Protein AF-A0A2N4Z4W0-F1 (afdb_monomer)

Radius of gyration: 15.5 Å; Cα contacts (8 Å, |Δi|>4): 182; chains: 1; bounding box: 42×31×43 Å

Structure (mmCIF, N/CA/C/O backbone):
data_AF-A0A2N4Z4W0-F1
#
_entry.id   AF-A0A2N4Z4W0-F1
#
loop_
_atom_site.group_PDB
_atom_site.id
_atom_site.type_symbol
_atom_site.label_atom_id
_atom_site.label_alt_id
_atom_site.label_comp_id
_atom_site.label_asym_id
_atom_site.label_entity_id
_atom_site.label_seq_id
_atom_site.pdbx_PDB_ins_code
_atom_site.Cartn_x
_atom_site.Cartn_y
_atom_site.Cartn_z
_atom_site.occupancy
_atom_site.B_iso_or_equiv
_atom_site.auth_seq_id
_atom_site.auth_comp_id
_atom_site.auth_asym_id
_atom_site.auth_atom_id
_atom_site.pdbx_PDB_model_num
ATOM 1 N N . MET A 1 1 ? -13.695 15.955 0.919 1.00 46.97 1 MET A N 1
ATOM 2 C CA . MET A 1 1 ? -13.654 14.915 1.962 1.00 46.97 1 MET A CA 1
ATOM 3 C C . MET A 1 1 ? -12.620 13.913 1.503 1.00 46.97 1 MET A C 1
ATOM 5 O O . MET A 1 1 ? -12.746 13.502 0.352 1.00 46.97 1 MET A O 1
ATOM 9 N N . PRO A 1 2 ? -11.592 13.607 2.308 1.00 62.81 2 PRO A N 1
ATOM 10 C CA . PRO A 1 2 ? -10.636 12.566 1.954 1.00 62.81 2 PRO A CA 1
ATOM 11 C C . PRO A 1 2 ? -11.381 11.246 1.731 1.00 62.81 2 PRO A C 1
ATOM 13 O O . PRO A 1 2 ? -12.414 10.994 2.359 1.00 62.81 2 PRO A O 1
ATOM 16 N N . ASN A 1 3 ? -10.904 10.430 0.793 1.00 79.19 3 ASN A N 1
ATOM 17 C CA . ASN A 1 3 ? -11.534 9.143 0.507 1.00 79.19 3 ASN A CA 1
ATOM 18 C C . ASN A 1 3 ? -11.457 8.247 1.751 1.00 79.19 3 ASN A C 1
ATOM 20 O O . ASN A 1 3 ? -10.366 7.932 2.224 1.00 79.19 3 ASN A O 1
ATOM 24 N N . CYS A 1 4 ? -12.612 7.825 2.268 1.00 92.56 4 CYS A N 1
ATOM 25 C CA . CYS A 1 4 ? -12.670 6.899 3.394 1.00 92.56 4 CYS A CA 1
ATOM 26 C C . CYS A 1 4 ? -12.007 5.567 3.020 1.00 92.56 4 CYS A C 1
ATOM 28 O O . CYS A 1 4 ? -12.359 4.957 2.007 1.00 92.56 4 CYS A O 1
ATOM 30 N N . ILE A 1 5 ? -11.087 5.093 3.861 1.00 96.31 5 ILE A N 1
ATOM 31 C CA . ILE A 1 5 ? -10.428 3.792 3.689 1.00 96.31 5 ILE A CA 1
ATOM 32 C C . ILE A 1 5 ? -11.067 2.724 4.590 1.00 96.31 5 ILE A C 1
ATOM 34 O O . ILE A 1 5 ? -11.502 3.046 5.701 1.00 96.31 5 ILE A O 1
ATOM 38 N N . PRO A 1 6 ? -11.112 1.444 4.182 1.00 97.50 6 PRO A N 1
ATOM 39 C CA . PRO A 1 6 ? -11.533 0.365 5.069 1.00 97.50 6 PRO A CA 1
ATOM 40 C C . PRO A 1 6 ? -10.630 0.279 6.306 1.00 97.50 6 PRO A C 1
ATOM 42 O O . PRO A 1 6 ? -9.405 0.344 6.186 1.00 97.50 6 PRO A O 1
ATOM 45 N N . LEU A 1 7 ? -11.224 0.093 7.487 1.00 97.31 7 LEU A N 1
ATOM 46 C CA . LEU A 1 7 ? -10.498 -0.097 8.745 1.00 97.31 7 LEU A CA 1
ATOM 47 C C . LEU A 1 7 ? -10.610 -1.554 9.202 1.00 97.31 7 LEU A C 1
ATOM 49 O O . LEU A 1 7 ? -11.712 -2.093 9.282 1.00 97.31 7 LEU A O 1
ATOM 53 N N . ASN A 1 8 ? -9.471 -2.177 9.505 1.00 97.31 8 ASN A N 1
ATOM 54 C CA . ASN A 1 8 ? -9.346 -3.590 9.873 1.00 97.31 8 ASN A CA 1
ATOM 55 C C . ASN A 1 8 ? -10.087 -4.546 8.918 1.00 97.31 8 ASN A C 1
ATOM 57 O O . ASN A 1 8 ? -10.850 -5.399 9.383 1.00 97.31 8 ASN A O 1
ATOM 61 N N . PRO A 1 9 ? -9.917 -4.423 7.587 1.00 97.31 9 PRO A N 1
ATOM 62 C CA . PRO A 1 9 ? -10.601 -5.324 6.676 1.00 97.31 9 PRO A CA 1
ATOM 63 C C . PRO A 1 9 ? -10.064 -6.755 6.825 1.00 97.31 9 PRO A C 1
ATOM 65 O O . PRO A 1 9 ? -8.897 -6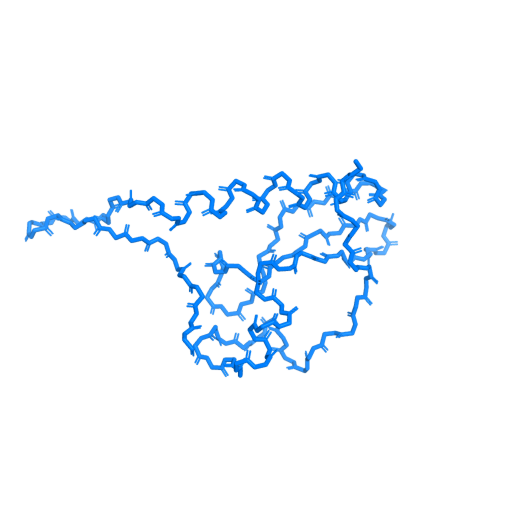.977 7.155 1.00 97.31 9 PRO A O 1
ATOM 68 N N . VAL A 1 10 ? -10.910 -7.746 6.538 1.00 96.81 10 VAL A N 1
ATOM 69 C CA . VAL A 1 10 ? -10.486 -9.150 6.513 1.00 96.81 10 VAL A CA 1
ATOM 70 C C . VAL A 1 10 ? -9.606 -9.377 5.287 1.00 96.81 10 VAL A C 1
ATOM 72 O O . VAL A 1 10 ? -10.084 -9.364 4.152 1.00 96.81 10 VAL A O 1
ATOM 75 N N . LEU A 1 11 ? -8.311 -9.579 5.518 1.00 95.56 11 LEU A N 1
ATOM 76 C CA . LEU A 1 1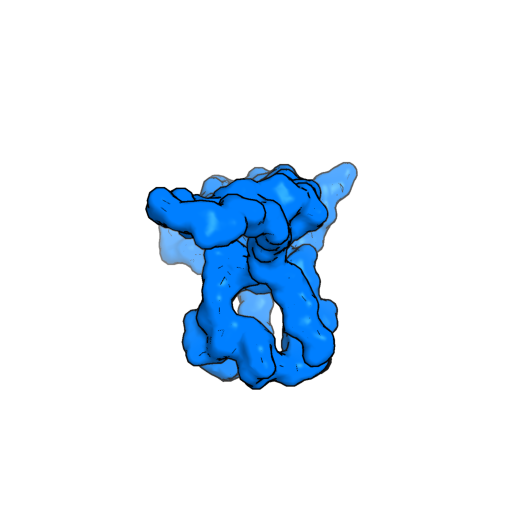1 ? -7.349 -9.832 4.451 1.00 95.56 11 LEU A CA 1
ATOM 77 C C . LEU A 1 11 ? -7.434 -11.290 3.964 1.00 95.56 11 LEU A C 1
ATOM 79 O O . LEU A 1 11 ? -7.686 -12.197 4.765 1.00 95.56 11 LEU A O 1
ATOM 83 N N . PRO A 1 12 ? -7.173 -11.553 2.669 1.00 95.44 12 PRO A N 1
ATOM 84 C CA . PRO A 1 12 ? -6.939 -12.903 2.172 1.00 95.44 12 PRO A CA 1
ATOM 85 C C . PRO A 1 12 ? -5.873 -13.647 2.987 1.00 95.44 12 PRO A C 1
ATOM 87 O O . PRO A 1 12 ? -4.947 -13.054 3.545 1.00 95.44 12 PRO A O 1
ATOM 90 N N . LYS A 1 13 ? -5.959 -14.977 3.021 1.00 94.88 13 LYS A N 1
ATOM 91 C CA . LYS A 1 13 ? -4.930 -15.797 3.669 1.00 94.88 13 LYS A CA 1
ATOM 92 C C . LYS A 1 13 ? -3.559 -15.521 3.034 1.00 94.88 13 LYS A C 1
ATOM 94 O O . LYS A 1 13 ? -3.454 -15.489 1.811 1.00 94.88 13 LYS A O 1
ATOM 99 N N . ASN A 1 14 ? -2.524 -15.362 3.863 1.00 94.75 14 ASN A N 1
ATOM 100 C CA . ASN A 1 14 ? -1.145 -15.071 3.446 1.00 94.75 14 ASN A CA 1
ATOM 101 C C . ASN A 1 14 ? -1.010 -13.780 2.613 1.00 94.75 14 ASN A C 1
ATOM 103 O O . ASN A 1 14 ? -0.123 -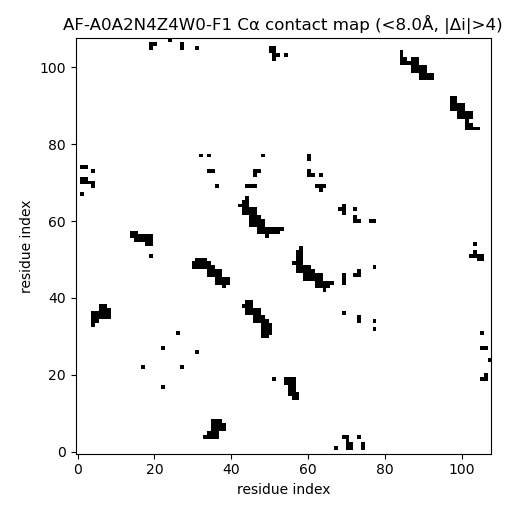13.680 1.764 1.00 94.75 14 ASN A O 1
ATOM 107 N N . PHE A 1 15 ? -1.897 -12.798 2.817 1.00 95.88 15 PHE A N 1
ATOM 108 C CA . PHE A 1 15 ? -1.922 -11.573 2.015 1.00 95.88 15 PHE A CA 1
ATOM 109 C C . PHE A 1 15 ? -0.572 -10.851 1.968 1.00 95.88 15 PHE A C 1
ATOM 111 O O . PHE A 1 15 ? -0.179 -10.410 0.893 1.00 95.88 15 PHE A O 1
ATOM 118 N N . ASP A 1 16 ? 0.141 -10.771 3.092 1.00 95.56 16 ASP A N 1
ATOM 119 C CA . ASP A 1 16 ? 1.454 -10.122 3.198 1.00 95.56 16 ASP A CA 1
ATOM 120 C C . ASP A 1 16 ? 2.647 -11.082 3.020 1.00 95.56 16 ASP A C 1
ATOM 122 O O . ASP A 1 16 ? 3.782 -10.675 3.223 1.00 95.56 16 ASP A O 1
ATOM 126 N N . ASP A 1 17 ? 2.403 -12.328 2.606 1.00 95.38 17 ASP A N 1
ATOM 127 C CA . ASP A 1 17 ? 3.447 -13.330 2.323 1.00 95.38 17 ASP A CA 1
ATOM 128 C C . ASP A 1 17 ? 3.346 -13.877 0.885 1.00 95.38 17 ASP A C 1
ATOM 130 O O . ASP A 1 17 ? 3.920 -14.912 0.538 1.00 95.38 17 ASP A O 1
ATOM 134 N N . THR A 1 18 ? 2.564 -13.217 0.028 1.00 95.31 18 THR A N 1
ATOM 135 C CA . THR A 1 18 ? 2.320 -13.647 -1.354 1.00 95.31 18 THR A CA 1
ATOM 136 C C . THR A 1 18 ? 3.041 -12.701 -2.316 1.00 95.31 18 THR A C 1
ATOM 138 O O . THR A 1 18 ? 2.762 -11.514 -2.295 1.00 95.31 18 THR A O 1
ATOM 141 N N . PRO A 1 19 ? 3.939 -13.151 -3.205 1.00 96.31 19 PRO A N 1
ATOM 142 C CA . PRO A 1 19 ? 4.502 -12.302 -4.265 1.00 96.31 19 PRO A CA 1
ATOM 143 C C . PRO A 1 19 ? 3.436 -11.669 -5.173 1.00 96.31 19 PRO A C 1
ATOM 145 O O . PRO A 1 19 ? 2.459 -12.336 -5.507 1.00 96.31 19 PRO A O 1
ATOM 148 N N . ASN A 1 20 ? 3.635 -10.419 -5.618 1.00 95.00 20 ASN A N 1
ATOM 149 C CA . ASN A 1 20 ? 2.678 -9.690 -6.475 1.00 95.00 20 ASN A CA 1
ATOM 150 C C . ASN A 1 20 ? 2.293 -10.488 -7.725 1.00 95.00 20 ASN A C 1
ATOM 152 O O . ASN A 1 20 ? 1.112 -10.634 -8.017 1.00 95.00 20 ASN A O 1
ATOM 156 N N . GLU A 1 21 ? 3.279 -11.078 -8.393 1.00 94.69 21 GLU A N 1
ATOM 157 C CA . GLU A 1 21 ? 3.104 -11.889 -9.607 1.00 94.69 21 GLU A CA 1
ATOM 158 C C . GLU A 1 21 ? 2.345 -13.204 -9.372 1.00 94.69 21 GLU A C 1
ATOM 160 O O . GLU A 1 21 ? 1.883 -13.835 -10.315 1.00 94.69 21 GLU A O 1
ATOM 165 N N . LYS A 1 22 ? 2.230 -13.647 -8.114 1.00 95.56 22 LYS A N 1
ATOM 166 C CA . LYS A 1 22 ? 1.509 -14.872 -7.740 1.00 95.56 22 LYS A CA 1
ATOM 167 C C . LYS A 1 22 ? 0.091 -14.594 -7.239 1.00 95.56 22 LYS A C 1
ATOM 169 O O . LYS A 1 22 ? -0.628 -15.543 -6.923 1.00 95.56 22 LYS A O 1
ATOM 174 N N . ARG A 1 23 ? -0.314 -13.324 -7.120 1.00 95.62 23 ARG A N 1
ATOM 175 C CA . ARG A 1 23 ? -1.674 -12.949 -6.712 1.00 95.62 23 ARG A CA 1
ATOM 176 C C . ARG A 1 23 ? -2.650 -13.211 -7.856 1.00 95.62 23 ARG A C 1
ATOM 178 O O . ARG A 1 23 ? -2.317 -13.052 -9.025 1.00 95.62 23 ARG A O 1
ATOM 185 N N . SER A 1 24 ? -3.877 -13.601 -7.520 1.00 95.06 24 SER A N 1
ATOM 186 C CA . SER A 1 24 ? -4.933 -13.728 -8.524 1.00 95.06 24 SER A CA 1
ATOM 187 C C . SER A 1 24 ? -5.378 -12.352 -9.019 1.00 95.06 24 SER A C 1
ATOM 189 O O . SER A 1 24 ? -5.329 -11.364 -8.282 1.00 95.06 24 SER A O 1
ATOM 191 N N . LYS A 1 25 ? -5.911 -12.295 -10.244 1.00 95.31 25 LYS A N 1
ATOM 192 C CA . LYS A 1 25 ? -6.472 -11.062 -10.809 1.00 95.31 25 LYS A CA 1
ATOM 193 C C . LYS A 1 25 ? -7.538 -10.431 -9.909 1.00 95.31 25 LYS A C 1
ATOM 195 O O . LYS A 1 25 ? -7.492 -9.234 -9.669 1.00 95.31 25 LYS A O 1
ATOM 200 N N . SER A 1 26 ? -8.440 -11.235 -9.341 1.00 94.88 26 SER A N 1
ATOM 201 C CA . SER A 1 26 ? -9.480 -10.739 -8.429 1.00 94.88 26 SER A CA 1
ATOM 202 C C . SER A 1 26 ? -8.910 -10.131 -7.147 1.00 94.88 26 SER A C 1
ATOM 204 O O . SER A 1 26 ? -9.460 -9.165 -6.626 1.00 94.88 26 SER A O 1
ATOM 206 N N . GLN A 1 27 ? -7.797 -10.666 -6.639 1.00 95.38 27 GLN A N 1
ATOM 207 C CA . GLN A 1 27 ? -7.107 -10.083 -5.494 1.00 95.38 27 GLN A CA 1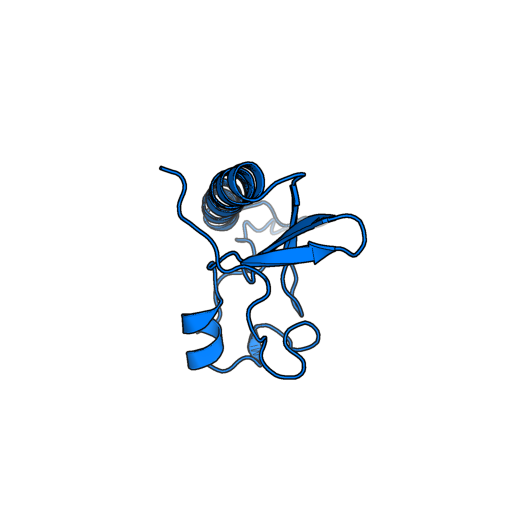
ATOM 208 C C . GLN A 1 27 ? -6.412 -8.773 -5.879 1.00 9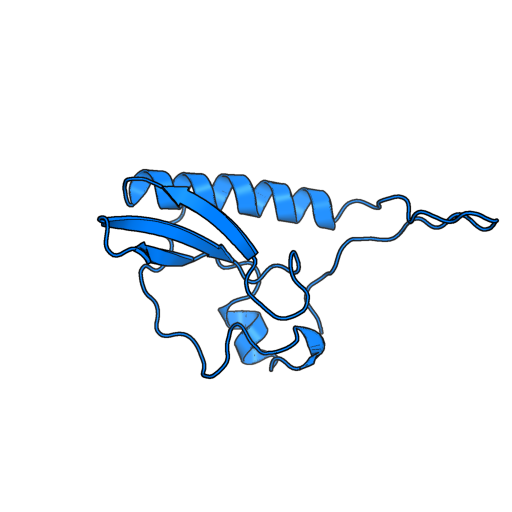5.38 27 GLN A C 1
ATOM 210 O O . GLN A 1 27 ? -6.468 -7.815 -5.114 1.00 95.38 27 GLN A O 1
ATOM 215 N N . LEU A 1 28 ? -5.785 -8.703 -7.055 1.00 96.00 28 LEU A N 1
ATOM 216 C CA . LEU A 1 28 ? -5.201 -7.457 -7.551 1.00 96.00 28 LEU A CA 1
ATOM 217 C C . LEU A 1 28 ? -6.279 -6.388 -7.781 1.00 96.00 28 LEU A C 1
ATOM 219 O O . LEU A 1 28 ? -6.083 -5.255 -7.374 1.00 96.00 28 LEU A O 1
ATOM 223 N N . ASP A 1 29 ? -7.431 -6.738 -8.348 1.00 95.50 29 ASP A N 1
ATOM 224 C CA . ASP A 1 29 ? -8.547 -5.802 -8.554 1.00 95.50 29 ASP A CA 1
ATOM 225 C C . ASP A 1 29 ? -9.115 -5.257 -7.238 1.00 95.50 29 ASP A C 1
ATOM 227 O O . ASP A 1 29 ? -9.495 -4.095 -7.163 1.00 95.50 29 ASP A O 1
ATOM 231 N N . ALA A 1 30 ? -9.174 -6.086 -6.193 1.00 95.50 30 ALA A N 1
ATOM 232 C C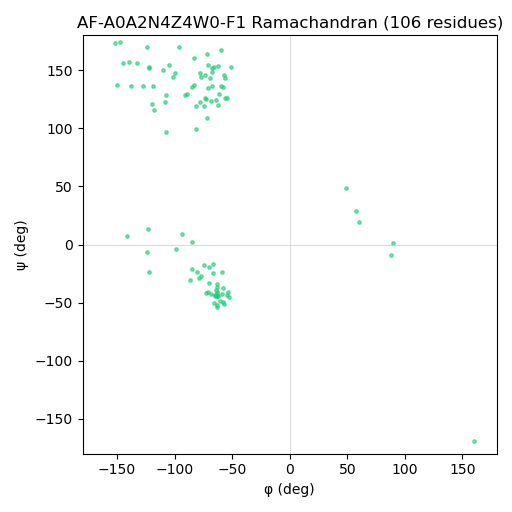A . ALA A 1 30 ? -9.737 -5.682 -4.908 1.00 95.50 30 ALA A CA 1
ATOM 233 C C . ALA A 1 30 ? -8.779 -4.842 -4.047 1.00 95.50 30 ALA A C 1
ATOM 235 O O . ALA A 1 30 ? -9.237 -4.059 -3.218 1.00 95.50 30 ALA A O 1
ATOM 236 N N . TRP A 1 31 ? -7.465 -5.036 -4.194 1.00 96.75 31 TRP A N 1
ATOM 237 C CA . TRP A 1 31 ? -6.481 -4.514 -3.239 1.00 96.75 31 TRP A CA 1
ATOM 238 C C . TRP A 1 31 ? -5.429 -3.599 -3.850 1.00 96.75 31 TRP A C 1
ATOM 240 O O . TRP A 1 31 ? -4.827 -2.808 -3.122 1.00 96.75 31 TRP A O 1
ATOM 250 N N . TRP A 1 32 ? -5.161 -3.712 -5.152 1.00 97.25 32 TRP A N 1
ATOM 251 C CA . TRP A 1 32 ? -4.101 -2.932 -5.770 1.00 97.25 32 TRP A CA 1
ATOM 252 C C . TRP A 1 32 ? -4.471 -1.450 -5.803 1.00 97.25 32 TRP A C 1
ATOM 254 O O . TRP A 1 32 ? -5.502 -1.087 -6.351 1.00 97.25 32 TRP A O 1
ATOM 264 N N . ASP A 1 33 ? -3.630 -0.594 -5.225 1.00 96.69 33 ASP A N 1
ATOM 265 C CA . ASP A 1 33 ? -3.882 0.844 -5.051 1.00 96.69 33 ASP A CA 1
ATOM 266 C C . ASP A 1 33 ? -5.118 1.206 -4.222 1.00 96.69 33 ASP A C 1
ATOM 268 O O . ASP A 1 33 ? -5.582 2.345 -4.277 1.00 96.69 33 ASP A O 1
ATO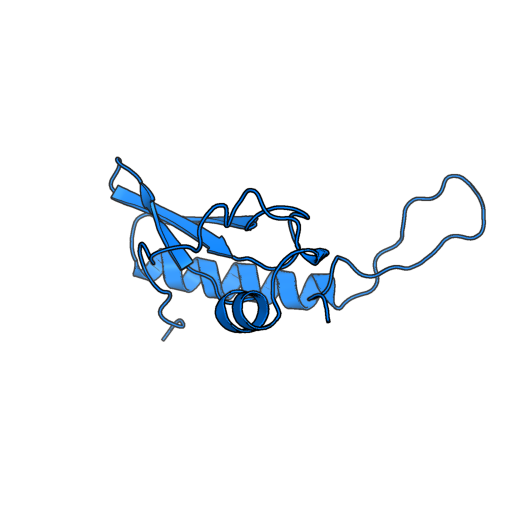M 272 N N . HIS A 1 34 ? -5.613 0.269 -3.417 1.00 96.81 34 HIS A N 1
ATOM 273 C 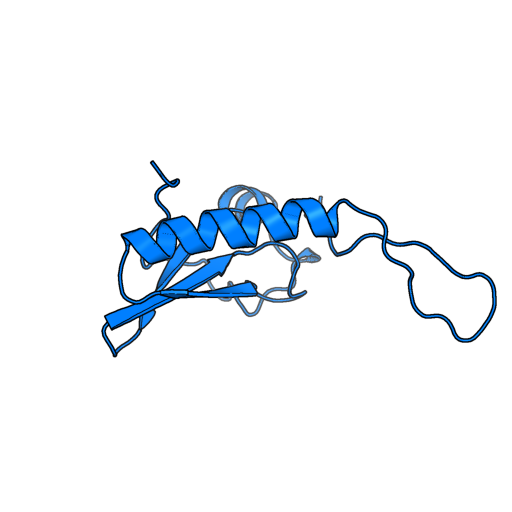CA . HIS A 1 34 ? -6.691 0.495 -2.463 1.00 96.81 34 HIS A CA 1
ATOM 274 C C . HIS A 1 34 ? -6.114 0.489 -1.038 1.00 96.81 34 HIS A C 1
ATOM 276 O O . HIS A 1 34 ? -5.908 -0.587 -0.464 1.00 96.81 34 HIS A O 1
ATOM 282 N N . PRO A 1 35 ? -5.810 1.665 -0.449 1.00 97.81 35 PRO A N 1
ATOM 283 C CA . PRO A 1 35 ? -5.288 1.730 0.906 1.00 97.81 35 PRO A CA 1
ATOM 284 C C . PRO A 1 35 ? -6.312 1.260 1.940 1.00 97.81 35 PRO A C 1
ATOM 286 O O . PRO A 1 35 ? -7.521 1.406 1.760 1.00 97.81 35 PRO A O 1
ATOM 289 N N . TYR A 1 36 ? -5.811 0.748 3.057 1.00 98.25 36 TYR A N 1
ATOM 290 C CA . TYR A 1 36 ? -6.600 0.331 4.209 1.00 98.25 36 TYR A CA 1
ATOM 291 C C . TYR A 1 36 ? -5.849 0.614 5.513 1.00 98.25 36 TYR A C 1
ATOM 293 O O . TYR A 1 36 ? -4.620 0.718 5.537 1.00 98.25 36 TYR A O 1
ATOM 301 N N . GLY A 1 37 ? -6.595 0.748 6.606 1.00 98.12 37 GLY A N 1
ATOM 302 C CA . GLY A 1 37 ? -6.051 0.955 7.945 1.00 98.12 37 GLY A CA 1
ATOM 303 C C . GLY A 1 37 ? -6.048 -0.330 8.769 1.00 98.12 37 GLY A C 1
ATOM 304 O O . GLY A 1 37 ? -6.991 -1.117 8.693 1.00 98.12 37 GLY A O 1
ATOM 305 N N . ILE A 1 38 ? -5.022 -0.515 9.598 1.00 98.31 38 ILE A N 1
ATOM 306 C CA . ILE A 1 38 ? -4.959 -1.533 10.653 1.00 98.31 38 ILE A CA 1
ATOM 307 C C . ILE A 1 38 ? -4.789 -0.822 11.995 1.00 98.31 38 ILE A C 1
ATOM 309 O O . ILE A 1 38 ? -3.822 -0.084 12.185 1.00 98.31 38 ILE A O 1
ATOM 313 N N . THR A 1 39 ? -5.724 -1.032 12.917 1.00 98.06 39 THR A N 1
ATOM 314 C CA . THR A 1 39 ? -5.663 -0.479 14.272 1.00 98.06 39 THR A CA 1
ATOM 315 C C . THR A 1 39 ? -4.621 -1.231 15.093 1.00 98.06 39 THR A C 1
ATOM 317 O O . THR A 1 39 ? -4.660 -2.456 15.214 1.00 98.06 39 THR A O 1
ATOM 320 N N . CYS A 1 40 ? -3.692 -0.484 15.669 1.00 96.62 40 CYS A N 1
ATOM 321 C CA . CYS A 1 40 ? -2.660 -0.975 16.565 1.00 96.62 40 CYS A CA 1
ATOM 322 C C . CYS A 1 40 ? -3.192 -1.100 18.007 1.00 96.62 40 CYS A C 1
ATOM 324 O O . CYS A 1 40 ? -4.177 -0.447 18.363 1.00 96.62 40 CYS A O 1
ATOM 326 N N . PRO A 1 41 ? -2.535 -1.892 18.879 1.00 96.69 41 PRO A N 1
ATOM 327 C CA . PRO A 1 41 ? -2.935 -2.023 20.285 1.00 96.69 41 PRO A CA 1
ATOM 328 C C . PRO A 1 41 ? -2.937 -0.709 21.084 1.00 96.69 41 PRO A C 1
ATOM 330 O O . PRO A 1 41 ? -3.634 -0.612 22.088 1.00 96.69 41 PRO A O 1
ATOM 333 N N . ASP A 1 42 ? -2.166 0.291 20.652 1.00 96.00 42 ASP A N 1
ATOM 334 C CA . ASP A 1 42 ? -2.092 1.630 21.250 1.00 96.00 42 ASP A CA 1
ATOM 335 C C . ASP A 1 42 ? -3.179 2.597 20.736 1.00 96.00 42 ASP A C 1
ATOM 337 O O . ASP A 1 42 ? -3.207 3.758 21.135 1.00 96.00 42 ASP A O 1
ATOM 341 N N . GLY A 1 43 ? -4.078 2.128 19.863 1.00 96.00 43 GLY A N 1
ATOM 342 C CA . GLY A 1 43 ? -5.165 2.913 19.279 1.00 96.00 43 GLY A CA 1
ATOM 343 C C . GLY A 1 43 ? -4.797 3.665 17.997 1.00 96.00 43 GLY A C 1
ATOM 344 O O . GLY A 1 43 ? -5.700 4.164 17.326 1.00 96.00 43 GLY A O 1
ATOM 345 N N . LYS A 1 44 ? -3.515 3.704 17.610 1.00 98.25 44 LYS A N 1
ATOM 346 C CA . LYS A 1 44 ? -3.081 4.311 16.343 1.00 98.25 44 LYS A CA 1
ATOM 347 C C . LYS A 1 44 ? -3.495 3.460 15.146 1.00 98.25 44 LYS A C 1
ATOM 349 O O . LYS A 1 44 ? -3.814 2.278 15.279 1.00 98.25 44 LYS A O 1
ATOM 354 N N . ILE A 1 45 ? -3.459 4.039 13.951 1.00 98.62 45 ILE A N 1
ATOM 355 C CA . ILE A 1 45 ? -3.834 3.361 12.707 1.00 98.62 45 ILE A CA 1
ATOM 356 C C . ILE A 1 45 ? -2.627 3.308 11.779 1.00 98.62 45 ILE A C 1
ATOM 358 O O . ILE A 1 45 ? -2.161 4.334 11.293 1.00 98.62 45 ILE A O 1
ATOM 362 N N . THR A 1 46 ? -2.140 2.103 11.488 1.00 98.50 46 THR A N 1
ATOM 363 C CA . THR A 1 46 ? -1.152 1.897 10.424 1.00 98.50 46 THR A CA 1
ATOM 364 C C . THR A 1 46 ? -1.873 1.841 9.086 1.00 98.50 46 THR A C 1
AT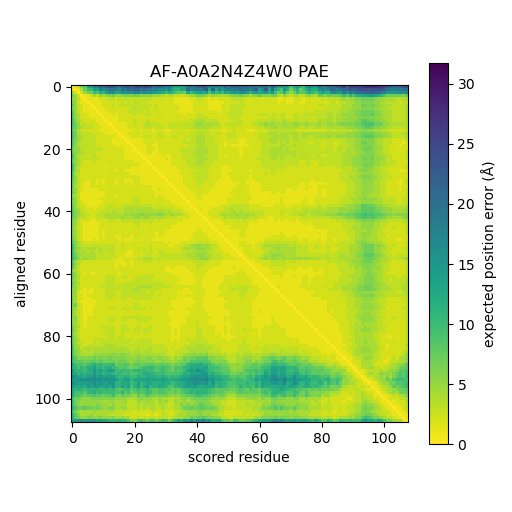OM 366 O O . THR A 1 46 ? -2.694 0.952 8.856 1.00 98.50 46 THR A O 1
ATOM 369 N N . VAL A 1 47 ? -1.552 2.764 8.187 1.00 98.50 47 VAL A N 1
ATOM 370 C CA . VAL A 1 47 ? -2.108 2.804 6.834 1.00 98.50 47 VAL A CA 1
ATOM 371 C C . VAL A 1 47 ? -1.207 2.007 5.904 1.00 98.50 47 VAL A C 1
ATOM 373 O O . VAL A 1 47 ? 0.010 2.216 5.856 1.00 98.50 47 VAL A O 1
ATOM 376 N N . ARG A 1 48 ? -1.800 1.082 5.153 1.00 98.44 48 ARG A N 1
ATOM 377 C CA . ARG A 1 48 ? -1.088 0.190 4.237 1.00 98.44 48 ARG A CA 1
ATOM 378 C C . ARG A 1 48 ? -1.772 0.152 2.882 1.00 98.44 48 ARG A C 1
ATOM 380 O O . ARG A 1 48 ? -2.959 0.439 2.773 1.00 98.44 48 ARG A O 1
ATOM 387 N N . CYS A 1 49 ? -1.021 -0.195 1.845 1.00 97.81 49 CYS A N 1
ATOM 388 C CA . CYS A 1 49 ? -1.552 -0.343 0.497 1.00 97.81 49 CYS A CA 1
ATOM 389 C C . CYS A 1 49 ? -0.754 -1.386 -0.285 1.00 97.81 49 CYS A C 1
ATOM 391 O O . CYS A 1 49 ? 0.477 -1.409 -0.235 1.00 97.81 49 CYS A O 1
ATOM 393 N N . LEU A 1 50 ? -1.442 -2.254 -1.024 1.00 97.56 50 LEU A N 1
ATOM 394 C CA . LEU A 1 50 ? -0.794 -3.119 -2.000 1.00 97.56 50 LEU A CA 1
ATOM 395 C C . LEU A 1 50 ? -0.582 -2.309 -3.283 1.00 97.56 50 LEU A C 1
ATOM 397 O O . LEU A 1 50 ? -1.517 -2.108 -4.041 1.00 97.56 50 LEU A O 1
ATOM 401 N N . ASN A 1 51 ? 0.621 -1.793 -3.513 1.00 96.12 51 ASN A N 1
ATOM 402 C CA . ASN A 1 51 ? 0.851 -0.846 -4.613 1.00 96.12 51 ASN A CA 1
ATOM 403 C C . ASN A 1 51 ? 2.189 -1.043 -5.342 1.00 96.12 51 ASN A C 1
ATOM 405 O O . ASN A 1 51 ? 2.555 -0.214 -6.179 1.00 96.12 51 ASN A O 1
ATOM 409 N N . GLY A 1 52 ? 2.921 -2.114 -5.025 1.00 93.69 52 GLY A N 1
ATOM 410 C CA . GLY A 1 52 ? 4.214 -2.432 -5.633 1.00 93.69 52 GLY A CA 1
ATOM 411 C C . GLY A 1 52 ? 5.430 -1.832 -4.928 1.00 93.69 52 GLY A C 1
ATOM 412 O O . GLY A 1 52 ? 6.546 -2.070 -5.375 1.00 93.69 52 GLY A O 1
ATOM 413 N N . GLY A 1 53 ? 5.261 -1.097 -3.820 1.00 93.50 53 GLY A N 1
ATOM 414 C CA . GLY A 1 53 ? 6.405 -0.623 -3.029 1.00 93.50 53 GLY A CA 1
ATOM 415 C C . GLY A 1 53 ? 7.185 -1.764 -2.358 1.00 93.50 53 GLY A C 1
ATOM 416 O O . GLY A 1 53 ? 8.374 -1.628 -2.081 1.00 93.50 53 GLY A O 1
ATOM 417 N N . ALA A 1 54 ? 6.532 -2.906 -2.130 1.00 94.56 54 ALA A N 1
ATOM 418 C CA . ALA A 1 54 ? 7.163 -4.180 -1.812 1.00 94.56 54 ALA A CA 1
ATOM 419 C C . ALA A 1 54 ? 6.751 -5.245 -2.839 1.00 94.56 54 ALA A C 1
ATOM 421 O O . ALA A 1 54 ? 5.668 -5.189 -3.430 1.00 94.56 54 ALA A O 1
ATOM 422 N N . TRP A 1 55 ? 7.628 -6.225 -3.047 1.00 92.44 55 TRP A N 1
ATOM 423 C CA . TRP A 1 55 ? 7.435 -7.284 -4.039 1.00 92.44 55 TRP A CA 1
ATOM 424 C C . TRP A 1 55 ? 6.512 -8.415 -3.544 1.00 92.44 55 TRP A C 1
ATOM 426 O O . TRP A 1 55 ? 5.885 -9.095 -4.358 1.00 92.44 55 TRP A O 1
ATOM 436 N N . ASP A 1 56 ? 6.394 -8.596 -2.223 1.00 93.12 56 ASP A N 1
ATOM 437 C CA . ASP A 1 56 ? 5.735 -9.731 -1.558 1.00 93.12 56 ASP A CA 1
ATOM 438 C C . ASP A 1 56 ? 4.616 -9.363 -0.572 1.00 93.12 56 ASP A C 1
ATOM 440 O O . ASP A 1 56 ? 3.883 -10.235 -0.108 1.00 93.12 56 ASP A O 1
ATOM 444 N N . ARG A 1 57 ? 4.409 -8.077 -0.291 1.00 95.88 57 ARG A N 1
ATOM 445 C CA . ARG A 1 57 ? 3.463 -7.619 0.735 1.00 95.88 57 ARG A CA 1
ATOM 446 C C . ARG A 1 57 ? 2.899 -6.241 0.440 1.00 95.88 57 ARG A C 1
ATOM 448 O O . ARG A 1 57 ? 3.353 -5.556 -0.475 1.00 95.88 57 ARG A O 1
ATOM 455 N N . SER A 1 58 ? 1.941 -5.809 1.252 1.00 97.31 58 SER A N 1
ATOM 456 C CA . SER A 1 58 ? 1.513 -4.413 1.261 1.00 97.31 58 SER A CA 1
ATOM 457 C C . SER A 1 58 ? 2.594 -3.488 1.824 1.00 97.31 58 SER A C 1
ATOM 459 O O . SER A 1 58 ? 3.315 -3.807 2.778 1.00 97.31 58 SER A O 1
ATOM 461 N N . THR A 1 59 ? 2.686 -2.300 1.248 1.00 97.38 59 THR A N 1
ATOM 462 C CA . THR A 1 59 ? 3.580 -1.234 1.683 1.00 97.38 59 THR A CA 1
ATOM 463 C C . THR A 1 59 ? 2.938 -0.459 2.824 1.00 97.38 59 THR A C 1
ATOM 465 O O . THR A 1 59 ? 1.744 -0.169 2.791 1.00 97.38 59 THR A O 1
ATOM 468 N N . VAL A 1 60 ? 3.724 -0.127 3.847 1.00 97.88 60 VAL A N 1
ATOM 469 C CA . VAL A 1 60 ? 3.295 0.804 4.897 1.00 97.88 60 VAL A CA 1
ATOM 470 C C . VAL A 1 60 ? 3.407 2.218 4.341 1.00 97.88 60 VAL A C 1
ATOM 472 O O . VAL A 1 60 ? 4.487 2.618 3.914 1.00 97.88 60 VAL A O 1
ATOM 475 N N . LEU A 1 61 ? 2.296 2.953 4.336 1.00 97.88 61 LEU A N 1
ATOM 476 C CA . LEU A 1 61 ? 2.263 4.361 3.940 1.00 97.88 61 LEU A CA 1
ATOM 477 C C . LEU A 1 61 ? 2.584 5.276 5.129 1.00 97.88 61 LEU A C 1
ATOM 479 O O . LEU A 1 61 ? 3.169 6.337 4.950 1.00 97.88 61 LEU A O 1
ATOM 483 N N . GLY A 1 62 ? 2.228 4.856 6.346 1.00 98.00 62 GLY A N 1
ATOM 484 C CA . GLY A 1 62 ? 2.513 5.591 7.576 1.00 98.00 62 GLY A CA 1
ATOM 485 C C . GLY A 1 62 ? 1.607 5.176 8.732 1.00 98.00 62 GLY A C 1
ATOM 486 O O . GLY A 1 62 ? 0.897 4.173 8.647 1.00 98.00 62 GLY A O 1
ATOM 487 N N . VAL A 1 63 ? 1.643 5.954 9.813 1.00 98.44 63 VAL A N 1
ATOM 488 C CA . VAL A 1 63 ? 0.826 5.761 11.019 1.00 98.44 63 VAL A CA 1
ATOM 489 C C . VAL A 1 63 ? 0.113 7.073 11.340 1.00 98.44 63 VAL A C 1
ATOM 491 O O . VAL A 1 63 ? 0.734 8.129 11.258 1.00 98.44 63 VAL A O 1
ATOM 494 N N . ALA A 1 64 ? -1.166 6.994 11.693 1.00 98.12 64 ALA A N 1
ATOM 495 C CA . ALA A 1 64 ? -2.019 8.124 12.053 1.00 98.12 64 ALA A CA 1
ATOM 496 C C . ALA A 1 64 ? -2.601 7.950 13.464 1.00 98.12 64 ALA A C 1
ATOM 498 O O . ALA A 1 64 ? -2.786 6.814 13.917 1.00 98.12 64 ALA A O 1
ATOM 499 N N . ASP A 1 65 ? -2.908 9.055 14.147 1.00 97.81 65 ASP A N 1
ATOM 500 C CA . ASP A 1 65 ? -3.438 9.021 15.518 1.00 97.81 65 ASP A CA 1
ATOM 501 C C . ASP A 1 65 ? -4.963 8.829 15.555 1.00 97.81 65 ASP A C 1
ATOM 503 O O . ASP A 1 65 ? -5.517 8.372 16.554 1.00 97.81 65 ASP A O 1
ATOM 507 N N . ASN A 1 66 ? -5.654 9.140 14.458 1.00 97.06 66 ASN A N 1
ATOM 508 C CA . ASN A 1 66 ? -7.096 8.961 14.310 1.00 97.06 66 ASN A CA 1
ATOM 509 C C . ASN A 1 66 ? -7.483 8.620 12.858 1.00 97.06 66 ASN A C 1
ATOM 511 O O . ASN A 1 66 ? -6.649 8.581 11.953 1.00 97.06 66 ASN A O 1
ATOM 515 N N . TYR A 1 67 ? -8.766 8.318 12.641 1.00 96.56 67 TYR A N 1
ATOM 516 C CA . TYR A 1 67 ? -9.264 7.848 11.344 1.00 96.56 67 TYR A CA 1
ATOM 517 C C . TYR A 1 67 ? -9.258 8.925 10.251 1.00 96.56 67 TYR A C 1
ATOM 519 O O . TYR A 1 67 ? -9.027 8.601 9.087 1.00 96.56 67 TYR A O 1
ATOM 527 N N . GLU A 1 68 ? -9.489 10.188 10.607 1.00 96.50 68 GLU A N 1
ATOM 528 C CA . GLU A 1 68 ? -9.463 11.296 9.649 1.00 96.50 68 GLU A CA 1
ATOM 529 C C . GLU A 1 68 ? -8.046 11.483 9.096 1.00 96.50 68 GLU A C 1
ATOM 531 O O . GLU A 1 68 ? -7.842 11.395 7.884 1.00 96.50 68 GLU A O 1
ATOM 536 N N . GLU A 1 69 ? -7.052 11.565 9.985 1.00 97.25 69 GLU A N 1
ATOM 537 C CA . GLU A 1 69 ? -5.634 11.599 9.616 1.00 97.25 69 GLU A CA 1
ATOM 538 C C . GLU A 1 69 ? -5.212 10.372 8.796 1.00 97.25 69 GLU A C 1
ATOM 540 O O . GLU A 1 69 ? -4.416 10.486 7.865 1.00 97.25 69 GLU A O 1
ATOM 545 N N . ALA A 1 70 ? -5.752 9.187 9.104 1.00 98.12 70 ALA A N 1
ATOM 546 C CA . ALA A 1 70 ? -5.465 7.975 8.342 1.00 98.12 70 ALA A CA 1
ATOM 547 C C . ALA A 1 70 ? -5.954 8.080 6.887 1.00 98.12 70 ALA A C 1
ATOM 549 O O . ALA A 1 70 ? -5.247 7.653 5.971 1.00 98.12 70 ALA A O 1
ATOM 550 N N . CYS A 1 71 ? -7.137 8.661 6.663 1.00 97.56 71 CYS A N 1
ATOM 551 C CA . CYS A 1 71 ? -7.683 8.871 5.322 1.00 97.56 71 CYS A CA 1
ATOM 552 C C . CYS A 1 71 ? -6.866 9.911 4.541 1.00 97.56 71 CYS A C 1
ATOM 554 O O . CYS A 1 71 ? -6.537 9.686 3.376 1.00 97.56 71 CYS A O 1
ATOM 556 N N . GLU A 1 72 ? -6.476 11.013 5.186 1.00 97.38 72 GLU A N 1
ATOM 557 C CA . GLU A 1 72 ? -5.616 12.034 4.574 1.00 97.38 72 GLU A CA 1
ATOM 558 C C . GLU A 1 72 ? -4.232 11.480 4.214 1.00 97.38 72 GLU A C 1
ATOM 560 O O . GLU A 1 72 ? -3.720 11.709 3.113 1.00 97.38 72 GLU A O 1
ATOM 565 N N . LEU A 1 73 ? -3.625 10.711 5.123 1.00 97.81 73 LEU A N 1
ATOM 566 C CA . LEU A 1 73 ? -2.336 10.067 4.900 1.00 97.81 73 LEU A CA 1
ATOM 567 C C . LEU A 1 73 ? -2.415 9.077 3.736 1.00 97.81 73 LEU A C 1
ATOM 569 O O . LEU A 1 73 ? -1.536 9.086 2.872 1.00 97.81 73 LEU A O 1
ATOM 573 N N . ALA A 1 74 ? -3.471 8.259 3.687 1.00 97.81 74 ALA A N 1
ATOM 574 C CA . ALA A 1 74 ? -3.704 7.319 2.600 1.00 97.81 74 ALA A CA 1
ATOM 575 C C . ALA A 1 74 ? -3.771 8.026 1.245 1.00 97.81 74 ALA A C 1
ATOM 577 O O . ALA A 1 74 ? -3.055 7.639 0.323 1.00 97.81 74 ALA A O 1
ATOM 578 N N . GLU A 1 75 ? -4.590 9.073 1.128 1.00 96.75 75 GLU A N 1
ATOM 579 C CA . GLU A 1 75 ? -4.739 9.834 -0.111 1.00 96.75 75 GLU A CA 1
ATOM 580 C C . GLU A 1 75 ? -3.410 10.459 -0.547 1.00 96.75 75 GLU A C 1
ATOM 582 O O . GLU A 1 75 ? -2.999 10.306 -1.703 1.00 96.75 75 GLU A O 1
ATOM 587 N N . ARG A 1 76 ? -2.712 11.121 0.381 1.00 97.12 76 ARG A N 1
ATOM 588 C CA . ARG A 1 76 ? -1.466 11.842 0.110 1.00 97.12 76 ARG A CA 1
ATOM 589 C C . ARG A 1 76 ? -0.351 10.908 -0.356 1.00 97.12 76 ARG A C 1
ATOM 591 O O . ARG A 1 76 ? 0.235 11.139 -1.415 1.00 97.12 76 ARG A O 1
ATOM 598 N N . GLU A 1 77 ? -0.068 9.855 0.407 1.00 97.81 77 GLU A N 1
ATOM 599 C CA . GLU A 1 77 ? 1.053 8.946 0.138 1.00 97.81 77 GLU A CA 1
ATOM 600 C C . GLU A 1 77 ? 0.782 8.044 -1.067 1.00 97.81 77 GLU A C 1
ATOM 602 O O . GLU A 1 77 ? 1.651 7.871 -1.925 1.00 97.81 77 GLU A O 1
ATOM 607 N N . GLN A 1 78 ? -0.439 7.514 -1.192 1.00 96.88 78 GLN A N 1
ATOM 608 C CA . GLN A 1 78 ? -0.793 6.677 -2.334 1.00 96.88 78 GLN A CA 1
ATOM 609 C C . GLN A 1 78 ? -0.764 7.482 -3.637 1.00 96.88 78 GLN A C 1
ATOM 611 O O . GLN A 1 78 ? -0.202 7.019 -4.629 1.00 96.88 78 GLN A O 1
ATOM 616 N N . SER A 1 79 ? -1.307 8.704 -3.644 1.00 95.81 79 SER A N 1
ATOM 617 C CA . SER A 1 79 ? -1.279 9.562 -4.835 1.00 95.81 79 SER A CA 1
ATOM 618 C C . SER A 1 79 ? 0.146 9.946 -5.228 1.00 95.81 79 SER A C 1
ATOM 620 O O . SER A 1 79 ? 0.472 9.976 -6.417 1.00 95.81 79 SER A O 1
ATOM 622 N N . ALA A 1 80 ? 1.009 10.228 -4.247 1.00 96.25 80 ALA A N 1
ATOM 623 C CA . ALA A 1 80 ? 2.421 10.501 -4.494 1.00 96.25 80 ALA A CA 1
ATOM 624 C C . ALA A 1 80 ? 3.136 9.277 -5.089 1.00 96.25 80 ALA A C 1
ATOM 626 O O . ALA A 1 80 ? 3.869 9.408 -6.071 1.00 96.25 80 ALA A O 1
ATOM 627 N N . TRP A 1 81 ? 2.882 8.082 -4.552 1.00 95.94 81 TRP A N 1
ATOM 628 C CA . TRP A 1 81 ? 3.459 6.840 -5.059 1.00 95.94 81 TRP A CA 1
ATOM 629 C C . TRP A 1 81 ? 2.995 6.504 -6.480 1.00 95.94 81 TRP A C 1
ATOM 631 O O . TRP A 1 81 ? 3.830 6.178 -7.320 1.00 95.94 81 TRP A O 1
ATOM 641 N N . VAL A 1 82 ? 1.700 6.643 -6.785 1.00 95.31 82 VAL A N 1
ATOM 642 C CA . VAL A 1 82 ? 1.157 6.410 -8.136 1.00 95.31 82 VAL A CA 1
ATOM 643 C C . VAL A 1 82 ? 1.823 7.323 -9.165 1.00 95.31 82 VAL A C 1
ATOM 645 O O . VAL A 1 82 ? 2.191 6.854 -10.242 1.00 95.31 82 VAL A O 1
ATOM 648 N N . LYS A 1 83 ? 2.024 8.605 -8.829 1.00 95.31 83 LYS A N 1
ATOM 649 C CA . LYS A 1 83 ? 2.750 9.549 -9.692 1.00 95.31 83 LYS A CA 1
ATOM 650 C C . LYS A 1 83 ? 4.200 9.110 -9.883 1.00 95.31 83 LYS A C 1
ATOM 652 O O . LYS A 1 83 ? 4.633 8.942 -11.017 1.00 95.31 83 LYS A O 1
ATOM 657 N N . ARG A 1 84 ? 4.912 8.841 -8.783 1.00 94.12 84 ARG A N 1
ATOM 658 C CA . ARG A 1 84 ? 6.325 8.440 -8.814 1.00 94.12 84 ARG A CA 1
ATOM 659 C C . ARG A 1 84 ? 6.552 7.182 -9.646 1.00 94.12 84 ARG A C 1
ATOM 661 O O . ARG A 1 84 ? 7.419 7.178 -10.507 1.00 94.12 84 ARG A O 1
ATOM 668 N N . ARG A 1 85 ? 5.769 6.123 -9.426 1.00 93.94 85 ARG A N 1
ATOM 669 C CA . ARG A 1 85 ? 5.992 4.848 -10.120 1.00 93.94 85 ARG A CA 1
ATOM 670 C C . ARG A 1 85 ? 5.647 4.902 -11.611 1.00 93.94 85 ARG A C 1
ATOM 672 O O . ARG A 1 85 ? 6.064 4.022 -12.357 1.00 93.94 85 ARG A O 1
ATOM 679 N N . ALA A 1 86 ? 4.853 5.879 -12.052 1.00 92.75 86 ALA A N 1
ATOM 680 C CA . ALA A 1 86 ? 4.551 6.079 -13.469 1.00 92.75 86 ALA A CA 1
ATOM 681 C C . ALA A 1 86 ? 5.721 6.743 -14.222 1.00 92.75 86 ALA A C 1
ATOM 683 O O . ALA A 1 86 ? 5.884 6.542 -15.434 1.00 92.75 86 ALA A O 1
ATOM 684 N N . GLU A 1 87 ? 6.544 7.514 -13.510 1.00 94.19 87 GLU A N 1
ATOM 685 C CA . GLU A 1 87 ? 7.719 8.179 -14.057 1.00 94.19 87 GLU A CA 1
ATOM 686 C C . GLU A 1 87 ? 8.887 7.194 -14.241 1.00 94.19 87 GLU A C 1
ATOM 688 O O . GLU A 1 87 ? 9.061 6.255 -13.458 1.00 94.19 87 GLU A O 1
ATOM 693 N N . PRO A 1 88 ? 9.697 7.361 -15.301 1.00 93.31 88 PRO A N 1
ATOM 694 C CA . PRO A 1 88 ? 10.917 6.591 -15.459 1.00 93.31 88 PRO A CA 1
ATOM 695 C C . PRO A 1 88 ? 11.974 7.033 -14.439 1.00 93.31 88 PRO A C 1
ATOM 697 O O . PRO A 1 88 ? 12.251 8.220 -14.278 1.00 93.31 88 PRO A O 1
ATOM 700 N N . ILE A 1 89 ? 12.623 6.061 -13.812 1.00 90.25 89 ILE A N 1
ATOM 701 C CA . ILE A 1 89 ? 13.777 6.228 -12.935 1.00 90.25 89 ILE A CA 1
ATOM 702 C C . ILE A 1 89 ? 15.028 5.669 -13.611 1.00 90.25 89 ILE A C 1
ATOM 704 O O . ILE A 1 89 ? 14.968 4.719 -14.396 1.00 90.25 89 ILE A O 1
ATOM 708 N N . PHE A 1 90 ? 16.187 6.238 -13.295 1.00 88.50 90 PHE A N 1
ATOM 709 C CA . PHE A 1 90 ? 17.455 5.672 -13.743 1.00 88.50 90 PHE A CA 1
ATOM 710 C C . PHE A 1 90 ? 17.776 4.418 -12.934 1.00 88.50 90 PHE A C 1
ATOM 712 O O . PHE A 1 90 ? 17.939 4.473 -11.715 1.00 88.50 90 PHE A O 1
ATOM 719 N N . TYR A 1 91 ? 17.892 3.288 -13.625 1.00 85.06 91 TYR A N 1
ATOM 720 C CA . TYR A 1 91 ? 18.442 2.078 -13.042 1.00 85.06 91 TYR A CA 1
ATOM 721 C C . TYR A 1 91 ? 19.946 2.259 -12.872 1.00 85.06 91 TYR A C 1
ATOM 723 O O . TYR A 1 91 ? 20.658 2.568 -13.834 1.00 85.06 91 TYR A O 1
ATOM 731 N N . TYR A 1 92 ? 20.429 2.066 -11.648 1.00 84.69 92 TYR A N 1
ATOM 732 C CA . TYR A 1 92 ? 21.856 2.117 -11.386 1.00 84.69 92 TYR A CA 1
ATOM 733 C C . TYR A 1 92 ? 22.568 0.991 -12.143 1.00 84.69 92 TYR A C 1
ATOM 735 O O . TYR A 1 92 ? 22.249 -0.184 -11.976 1.00 84.69 92 TYR A O 1
ATOM 743 N N . SER A 1 93 ? 23.555 1.361 -12.954 1.00 85.88 93 SER A N 1
ATOM 744 C CA . SER A 1 93 ? 24.456 0.434 -13.632 1.00 85.88 93 SER A CA 1
ATOM 745 C C . SER A 1 93 ? 25.875 0.980 -13.550 1.00 85.88 93 SER A C 1
ATOM 747 O O . SER A 1 93 ? 26.084 2.176 -13.759 1.00 85.88 93 SER A O 1
ATOM 749 N N . GLY A 1 94 ? 26.843 0.110 -13.258 1.00 88.69 94 GLY A N 1
ATOM 750 C CA . GLY A 1 94 ? 28.265 0.468 -13.270 1.00 88.69 94 GLY A CA 1
ATOM 751 C C . GLY A 1 94 ? 28.840 0.611 -14.681 1.00 88.69 94 GLY A C 1
ATOM 752 O O . GLY A 1 94 ? 29.880 1.239 -14.856 1.00 88.69 94 GLY A O 1
ATOM 753 N N . GLU A 1 95 ? 28.156 0.061 -15.689 1.00 89.25 95 GLU A N 1
ATOM 754 C CA . GLU A 1 95 ? 28.612 0.031 -17.080 1.00 89.25 95 GLU A CA 1
ATOM 755 C C . GLU A 1 95 ? 27.461 0.308 -18.059 1.00 89.25 95 GLU A C 1
ATOM 757 O O . GLU A 1 95 ? 26.279 0.126 -17.747 1.00 89.25 95 GLU A O 1
ATOM 762 N N . ALA A 1 96 ? 27.805 0.765 -19.263 1.00 86.06 96 ALA A N 1
ATOM 763 C CA . ALA A 1 96 ? 26.834 0.998 -20.325 1.00 86.06 96 ALA A CA 1
ATOM 764 C C . ALA A 1 96 ? 26.210 -0.329 -20.829 1.00 86.06 96 ALA A C 1
ATOM 766 O O . ALA A 1 96 ? 26.898 -1.348 -20.875 1.00 86.06 96 ALA A O 1
ATOM 767 N N . PRO A 1 97 ? 24.937 -0.329 -21.280 1.00 87.25 97 PRO A N 1
ATOM 768 C CA . PRO A 1 97 ? 24.055 0.830 -21.400 1.00 87.25 97 PRO A CA 1
ATOM 769 C C . PRO A 1 97 ? 23.326 1.164 -20.091 1.00 87.25 97 PRO A C 1
ATOM 771 O O . PRO A 1 97 ? 22.737 0.292 -19.452 1.00 87.25 97 PRO A O 1
ATOM 774 N N . PHE A 1 98 ? 23.283 2.453 -19.749 1.00 87.69 98 PHE A N 1
ATOM 775 C CA . PHE A 1 98 ? 22.407 2.964 -18.694 1.00 87.69 98 PHE A CA 1
ATOM 776 C C . PHE A 1 98 ? 20.948 2.833 -19.130 1.00 87.69 98 PHE A C 1
ATOM 778 O O . PHE A 1 98 ? 20.606 3.131 -20.277 1.00 87.69 98 PHE A O 1
ATOM 785 N N . ARG A 1 99 ? 20.084 2.372 -18.224 1.00 88.62 99 ARG A N 1
ATOM 786 C CA . ARG A 1 99 ? 18.675 2.103 -18.527 1.00 88.62 99 ARG A CA 1
ATOM 787 C C . ARG A 1 99 ? 17.780 2.974 -17.668 1.00 88.62 99 ARG A C 1
ATOM 789 O O . ARG A 1 99 ? 17.992 3.091 -16.465 1.00 88.62 99 ARG A O 1
ATOM 796 N N . ALA A 1 100 ? 16.758 3.542 -18.290 1.00 90.94 100 ALA A N 1
ATOM 797 C CA . ALA A 1 100 ? 15.608 4.056 -17.571 1.00 90.94 100 ALA A CA 1
ATOM 798 C C . ALA A 1 100 ? 14.587 2.919 -17.430 1.00 90.94 100 ALA A C 1
ATOM 800 O O . ALA A 1 100 ? 14.272 2.246 -18.413 1.00 90.94 100 ALA A O 1
ATOM 801 N N . ILE A 1 101 ? 14.099 2.692 -16.216 1.00 91.31 101 ILE A N 1
ATOM 802 C CA . ILE A 1 101 ? 13.048 1.716 -15.904 1.00 91.31 101 ILE A CA 1
ATOM 803 C C . ILE A 1 101 ? 11.902 2.425 -15.190 1.00 91.31 101 ILE A C 1
ATOM 805 O O . ILE A 1 101 ? 12.043 3.572 -14.790 1.00 91.31 101 ILE A O 1
ATOM 809 N N . ARG A 1 102 ? 10.767 1.758 -15.007 1.00 91.62 102 ARG A N 1
ATOM 810 C CA . ARG A 1 102 ? 9.734 2.209 -14.067 1.00 91.62 102 ARG A CA 1
ATOM 811 C C . ARG A 1 102 ? 9.779 1.334 -12.823 1.00 91.62 102 ARG A C 1
ATOM 813 O O . ARG A 1 102 ? 10.197 0.179 -12.909 1.00 91.62 102 ARG A O 1
ATOM 820 N N . ASP A 1 103 ? 9.329 1.880 -11.698 1.00 91.31 103 ASP A N 1
ATOM 821 C CA . ASP A 1 103 ? 9.049 1.080 -10.503 1.00 91.31 103 ASP A CA 1
ATOM 822 C C . ASP A 1 103 ? 7.977 0.010 -10.803 1.00 91.31 103 ASP A C 1
ATOM 824 O O . ASP A 1 103 ? 7.309 0.040 -11.844 1.00 91.31 103 ASP A O 1
ATOM 828 N N . ALA A 1 104 ? 7.811 -0.950 -9.889 1.00 89.06 104 ALA A N 1
ATOM 829 C CA . ALA A 1 104 ? 6.868 -2.054 -10.051 1.00 89.06 104 ALA A CA 1
ATOM 830 C C . ALA A 1 104 ? 5.442 -1.553 -10.342 1.00 89.06 104 ALA A C 1
ATOM 832 O O . ALA A 1 104 ? 4.874 -0.745 -9.602 1.00 89.06 104 ALA A O 1
ATOM 833 N N . GLN A 1 105 ? 4.864 -2.060 -11.430 1.00 93.50 105 GLN A N 1
ATOM 834 C CA . GLN A 1 105 ? 3.478 -1.802 -11.812 1.00 93.50 105 GLN A CA 1
ATOM 835 C C . GLN A 1 105 ? 2.572 -2.931 -11.325 1.00 93.50 105 GLN A C 1
ATOM 837 O O . GLN A 1 105 ? 3.045 -3.981 -10.884 1.00 93.50 105 GLN A O 1
ATOM 842 N N . ARG A 1 106 ? 1.258 -2.711 -11.429 1.00 93.75 106 ARG A N 1
ATOM 843 C CA . ARG A 1 106 ? 0.272 -3.773 -11.225 1.00 93.75 106 ARG A CA 1
ATOM 844 C C . ARG A 1 106 ? 0.580 -4.921 -12.197 1.00 93.75 106 ARG A C 1
ATOM 846 O O . ARG A 1 106 ? 0.661 -4.642 -13.392 1.00 93.75 106 ARG A O 1
ATOM 853 N N . PRO A 1 107 ? 0.734 -6.166 -11.719 1.00 89.62 107 PRO A N 1
ATOM 854 C CA . PRO A 1 107 ? 0.821 -7.326 -12.598 1.00 89.62 107 PRO A CA 1
ATOM 855 C C . PRO A 1 107 ? -0.473 -7.513 -13.404 1.00 89.62 107 PRO A C 1
ATOM 857 O O . PRO A 1 107 ? -1.550 -7.095 -12.961 1.00 89.62 107 PRO A O 1
ATOM 860 N N . ASP A 1 108 ? -0.353 -8.132 -14.574 1.00 79.50 108 ASP A N 1
ATOM 861 C CA . ASP A 1 108 ? -1.461 -8.362 -15.512 1.00 79.50 108 ASP A CA 1
ATOM 862 C C . ASP A 1 108 ? -2.467 -9.416 -15.009 1.00 79.50 108 ASP A C 1
ATOM 864 O O . ASP A 1 108 ? -2.032 -10.482 -14.513 1.00 79.50 108 ASP A O 1
#

Mean predicted aligned error: 3.82 Å

Secondary structure (DSSP, 8-state):
-PPPPPBS--PPTTGGGS-GGGS-HHHHHHHBT--EEEE-TTS-EEEEEBSSSSSSSPEEEEEESSHHHHHHHHHHHHHHHHHHHHSEEEEP-SSSSPEEEEPPPPP-

Solvent-accessible surface area (backbone atoms only — not comparable to full-atom values): 6312 Å² total; per-residue (Å²): 130,68,66,85,52,54,68,62,66,89,70,63,87,59,56,66,74,39,42,59,86,75,54,51,67,71,56,45,69,70,32,52,73,45,47,34,31,39,72,44,99,88,62,32,28,40,26,31,26,35,61,43,84,35,66,34,31,56,27,77,73,48,73,21,79,45,71,68,54,33,19,46,49,42,54,52,48,51,54,50,48,58,55,53,39,72,41,74,41,78,47,90,60,100,55,86,80,75,43,75,42,59,51,59,68,85,71,129

Sequence (108 aa):
MPNCIPLNPVLPKNFDDTPNEKRSKSQLDAWWDHPYGITCPDGKITVRCLNGGAWDRSTVLGVADNYEEACELAEREQSAWVKRRAEPIFYYSGEAPFRAIRDAQRPD

Organism: Klebsiella variicola (NCBI:txid244366)

Nearest PDB structures (foldseek):
  6cb0-assembly1_A  TM=3.378E-01  e=2.381E+00  Gallus gallus
  8dga-assembly1_K  TM=5.120E-01  e=9.766E+00  Drosophila melanogaster
  6ibe-assembly1_A  TM=3.635E-01  e=7.640E+00  Homo sapiens

pLDDT: mean 93.97, std 6.7, range [46.97, 98.62]

Foldseek 3Di:
DQDQAAEPDDADVQQQQAFLQRDDPVNCVVFALRKHWYQDPVRKTFIWGNHQPDGGGTDTQGIGNDRVRSSVSSRVSSVVVVVQQVDWDWDDDPDPDTDTDGGDGRDD